Protein AF-A0AAW0CEG3-F1 (afdb_monomer_lite)

Radius of gyration: 16.27 Å; chains: 1; bounding box: 35×40×52 Å

pLDDT: mean 83.71, std 15.0, range [32.66, 95.62]

Structure (mmCIF, N/CA/C/O backbone):
data_AF-A0AAW0CEG3-F1
#
_entry.id   AF-A0AAW0CEG3-F1
#
loop_
_atom_site.group_PDB
_atom_site.id
_atom_site.type_symbol
_atom_site.label_atom_id
_atom_site.label_alt_id
_atom_site.label_comp_id
_atom_site.label_asym_id
_atom_site.label_entity_id
_atom_site.label_seq_id
_atom_site.pdbx_PDB_ins_code
_atom_site.Cartn_x
_atom_site.Cartn_y
_atom_site.Cartn_z
_atom_site.occupancy
_atom_site.B_iso_or_equiv
_atom_site.auth_seq_id
_atom_site.auth_comp_id
_atom_site.auth_asym_id
_atom_site.auth_atom_id
_atom_site.pdbx_PDB_model_num
ATOM 1 N N . MET A 1 1 ? -8.795 -4.064 -6.411 1.00 87.25 1 MET A N 1
ATOM 2 C CA . MET A 1 1 ? -8.311 -4.640 -5.141 1.00 87.25 1 MET A CA 1
ATOM 3 C C . MET A 1 1 ? -8.490 -3.682 -3.964 1.00 87.25 1 MET A C 1
ATOM 5 O O . MET A 1 1 ? -9.188 -4.055 -3.039 1.00 87.25 1 MET A O 1
ATOM 9 N N . ALA A 1 2 ? -7.975 -2.444 -4.015 1.00 88.69 2 ALA A N 1
ATOM 10 C CA . ALA A 1 2 ? -8.102 -1.457 -2.923 1.00 88.69 2 ALA A CA 1
ATOM 11 C C . ALA A 1 2 ? -9.515 -1.282 -2.351 1.00 88.69 2 ALA A C 1
ATOM 13 O O . ALA A 1 2 ? -9.707 -1.399 -1.146 1.00 88.69 2 ALA A O 1
ATOM 14 N N . ARG A 1 3 ? -10.511 -1.096 -3.223 1.00 90.31 3 ARG A N 1
ATOM 15 C CA . ARG A 1 3 ? -11.918 -0.971 -2.813 1.00 90.31 3 ARG A CA 1
ATOM 16 C C . ARG A 1 3 ? -12.444 -2.210 -2.086 1.00 90.31 3 ARG A C 1
ATOM 18 O O . ARG A 1 3 ? -13.041 -2.071 -1.034 1.00 90.31 3 ARG A O 1
ATOM 25 N N . LEU A 1 4 ? -12.148 -3.402 -2.603 1.00 91.88 4 LEU A N 1
ATOM 26 C CA . LEU A 1 4 ? -12.568 -4.660 -1.983 1.00 91.88 4 LEU A CA 1
ATOM 27 C C . LEU A 1 4 ? -11.936 -4.843 -0.595 1.00 91.88 4 LEU A C 1
ATOM 29 O O . LEU A 1 4 ? -12.620 -5.211 0.348 1.00 91.88 4 LEU A O 1
ATOM 33 N N . VAL A 1 5 ? -10.641 -4.545 -0.457 1.00 92.88 5 VAL A N 1
ATOM 34 C CA . VAL A 1 5 ? -9.951 -4.600 0.841 1.00 92.88 5 VAL A CA 1
ATOM 35 C C . VAL A 1 5 ? -10.584 -3.636 1.845 1.00 92.88 5 VAL A C 1
ATOM 37 O O . VAL A 1 5 ? -10.799 -4.016 2.993 1.00 92.88 5 VAL A O 1
ATOM 40 N N . ALA A 1 6 ? -10.909 -2.414 1.412 1.00 92.94 6 ALA A N 1
ATOM 41 C CA . ALA A 1 6 ? -11.600 -1.443 2.252 1.00 92.94 6 ALA A CA 1
ATOM 42 C C . ALA A 1 6 ? -12.979 -1.959 2.692 1.00 92.94 6 ALA A C 1
ATOM 44 O O . ALA A 1 6 ? -13.254 -1.981 3.885 1.00 92.94 6 ALA A O 1
ATOM 45 N N . GLU A 1 7 ? -13.790 -2.456 1.755 1.00 93.50 7 GLU A N 1
ATOM 46 C CA . GLU A 1 7 ? -15.131 -2.996 2.026 1.00 93.50 7 GLU A CA 1
ATOM 47 C C . GLU A 1 7 ? -15.099 -4.167 3.023 1.00 93.50 7 GLU A C 1
ATOM 49 O O . GLU A 1 7 ? -15.906 -4.216 3.952 1.00 93.50 7 GLU A O 1
ATOM 54 N N . VAL A 1 8 ? -14.143 -5.092 2.881 1.00 94.25 8 VAL A N 1
ATOM 55 C CA . VAL A 1 8 ? -13.996 -6.233 3.800 1.00 94.25 8 VAL A CA 1
ATOM 56 C C . VAL A 1 8 ? -13.568 -5.771 5.198 1.00 94.25 8 VAL A C 1
ATOM 58 O O . VAL A 1 8 ? -14.142 -6.208 6.194 1.00 94.25 8 VAL A O 1
ATOM 61 N N . LEU A 1 9 ? -12.608 -4.848 5.301 1.00 93.88 9 LEU A N 1
ATOM 62 C CA . LEU A 1 9 ? -12.179 -4.292 6.591 1.00 93.88 9 LEU A CA 1
ATOM 63 C C . LEU A 1 9 ? -13.298 -3.500 7.283 1.00 93.88 9 LEU A C 1
ATOM 65 O O . LEU A 1 9 ? -13.483 -3.616 8.496 1.00 93.88 9 LEU A O 1
ATOM 69 N N . GLU A 1 10 ? -14.074 -2.731 6.524 1.00 94.06 10 GLU A N 1
ATOM 70 C CA . GLU A 1 10 ? -15.244 -2.014 7.033 1.00 94.06 10 GLU A CA 1
ATOM 71 C C . GLU A 1 10 ? -16.316 -2.982 7.544 1.00 94.06 10 GLU A C 1
ATOM 73 O O . GLU A 1 10 ? -16.865 -2.768 8.628 1.00 94.06 10 GLU A O 1
ATOM 78 N N . ALA A 1 11 ? -16.554 -4.096 6.842 1.00 93.88 11 ALA A N 1
ATOM 79 C CA . ALA A 1 11 ? -17.442 -5.163 7.307 1.00 93.88 11 ALA A CA 1
ATOM 80 C C . ALA A 1 11 ? -16.949 -5.827 8.611 1.00 93.88 11 ALA A C 1
ATOM 82 O O . ALA A 1 11 ? -17.761 -6.292 9.411 1.00 93.88 11 ALA A O 1
ATOM 83 N N . MET A 1 12 ? -15.637 -5.806 8.872 1.00 93.62 12 MET A N 1
ATOM 84 C CA . MET A 1 12 ? -15.017 -6.233 10.137 1.00 93.62 12 MET A CA 1
ATOM 85 C C . MET A 1 12 ? -15.037 -5.142 11.230 1.00 93.62 12 MET A C 1
ATOM 87 O O . MET A 1 12 ? -14.473 -5.327 12.312 1.00 93.62 12 MET A O 1
ATOM 91 N N . GLY A 1 13 ? -15.666 -3.990 10.978 1.00 91.06 13 GLY A N 1
ATOM 92 C CA . GLY A 1 13 ? -15.758 -2.875 11.924 1.00 91.06 13 GLY A CA 1
ATOM 93 C C . GLY A 1 13 ? -14.483 -2.031 12.027 1.00 91.06 13 GLY A C 1
ATOM 94 O O . GLY A 1 13 ? -14.282 -1.337 13.027 1.00 91.06 13 GLY A O 1
ATOM 95 N N . VAL A 1 14 ? -13.600 -2.093 11.027 1.00 91.56 14 VAL A N 1
ATOM 96 C CA . VAL A 1 14 ? -12.414 -1.233 10.930 1.00 91.56 14 VAL A CA 1
ATOM 97 C C . VAL A 1 14 ? -12.768 0.022 10.137 1.00 91.56 14 VAL A C 1
ATOM 99 O O . VAL A 1 14 ? -13.269 -0.054 9.023 1.00 91.56 14 VAL A O 1
ATOM 102 N N . THR A 1 15 ? -12.477 1.200 10.688 1.00 90.19 15 THR A N 1
ATOM 103 C CA . THR A 1 15 ? -12.583 2.456 9.934 1.00 90.19 15 THR A CA 1
ATOM 104 C C . THR A 1 15 ? -11.423 2.565 8.951 1.00 90.19 15 THR A C 1
ATOM 106 O O . THR A 1 15 ? -10.263 2.578 9.369 1.00 90.19 15 THR A O 1
ATOM 109 N N . VAL A 1 16 ? -11.732 2.671 7.659 1.00 90.69 16 VAL A N 1
ATOM 110 C CA . VAL A 1 16 ? -10.737 2.756 6.587 1.00 90.69 16 VAL A CA 1
ATOM 111 C C . VAL A 1 16 ? -10.696 4.168 6.013 1.00 90.69 16 VAL A C 1
ATOM 113 O O . VAL A 1 16 ? -11.722 4.795 5.760 1.00 90.69 16 VAL A O 1
ATOM 116 N N . TRP A 1 17 ? -9.484 4.667 5.786 1.00 90.06 17 TRP A N 1
ATOM 117 C CA . TRP A 1 17 ? -9.247 5.838 4.951 1.00 90.06 17 TRP A CA 1
ATOM 118 C C . TRP A 1 17 ? -8.622 5.362 3.641 1.00 90.06 17 TRP A C 1
ATOM 120 O O . TRP A 1 17 ? -7.605 4.669 3.667 1.00 90.06 17 TRP A O 1
ATOM 130 N N . LEU A 1 18 ? -9.243 5.710 2.514 1.00 85.81 18 LEU A N 1
ATOM 131 C CA . LEU A 1 18 ? -8.770 5.364 1.176 1.00 85.81 18 LEU A CA 1
ATOM 132 C C . LEU A 1 18 ? -8.538 6.647 0.375 1.00 85.81 18 LEU A C 1
ATOM 134 O O . LEU A 1 18 ? -9.476 7.412 0.142 1.00 85.81 18 LEU A O 1
ATOM 138 N N . ASP A 1 19 ? -7.301 6.847 -0.066 1.00 76.06 19 ASP A N 1
ATOM 139 C CA . ASP A 1 19 ? -6.829 7.955 -0.906 1.00 76.06 19 ASP A CA 1
ATOM 140 C C . ASP A 1 19 ? -7.767 8.229 -2.093 1.00 76.06 19 ASP A C 1
ATOM 142 O O . ASP A 1 19 ? -8.235 9.353 -2.278 1.00 76.06 19 ASP A O 1
ATOM 146 N N . GLN A 1 20 ? -8.161 7.181 -2.824 1.00 72.56 20 GLN A N 1
ATOM 147 C CA . GLN A 1 20 ? -9.005 7.275 -4.018 1.00 72.56 20 GLN A CA 1
ATOM 148 C C . GLN A 1 20 ? -10.400 7.849 -3.748 1.00 72.56 20 GLN A C 1
ATOM 150 O O . GLN A 1 20 ? -11.064 8.305 -4.679 1.00 72.56 20 GLN A O 1
ATOM 155 N N . HIS A 1 21 ? -10.875 7.784 -2.503 1.00 73.38 21 HIS A N 1
ATOM 156 C CA . HIS A 1 21 ? -12.167 8.342 -2.099 1.00 73.38 21 HIS A CA 1
ATOM 157 C C . HIS A 1 21 ? -12.042 9.761 -1.539 1.00 73.38 21 HIS A C 1
ATOM 159 O O . HIS A 1 21 ? -13.027 10.493 -1.507 1.00 73.38 21 HIS A O 1
ATOM 165 N N . GLN A 1 22 ? -10.852 10.133 -1.072 1.00 69.56 22 GLN A N 1
ATOM 166 C CA . GLN A 1 22 ? -10.628 11.321 -0.251 1.00 69.56 22 GLN A CA 1
ATOM 167 C C . GLN A 1 22 ? -9.844 12.405 -0.997 1.00 69.56 22 GLN A C 1
ATOM 169 O O . GLN A 1 22 ? -9.827 13.555 -0.563 1.00 69.56 22 GLN A O 1
ATOM 174 N N . MET A 1 23 ? -9.216 12.062 -2.126 1.00 72.62 23 MET A N 1
ATOM 175 C CA . MET A 1 23 ? -8.343 12.959 -2.878 1.00 72.62 23 MET A CA 1
ATOM 176 C C . MET A 1 23 ? -8.794 13.105 -4.331 1.00 72.62 23 MET A C 1
ATOM 178 O O . MET A 1 23 ? -9.193 12.147 -4.995 1.00 72.62 23 MET A O 1
ATOM 182 N N . SER A 1 24 ? -8.719 14.335 -4.845 1.00 72.69 24 SER A N 1
ATOM 183 C CA . SER A 1 24 ? -8.948 14.598 -6.265 1.00 72.69 24 SER A CA 1
ATOM 184 C C . SER A 1 24 ? -7.814 14.003 -7.095 1.00 72.69 24 SER A C 1
ATOM 186 O O . SER A 1 24 ? -6.645 14.169 -6.764 1.00 72.69 24 SER A O 1
ATOM 188 N N . ARG A 1 25 ? -8.141 13.416 -8.251 1.00 67.62 25 ARG A N 1
ATOM 189 C CA . ARG A 1 25 ? -7.132 12.993 -9.244 1.00 67.62 25 ARG A CA 1
ATOM 190 C C . ARG A 1 25 ? -6.323 14.155 -9.832 1.00 67.62 25 ARG A C 1
ATOM 192 O O . ARG A 1 25 ? -5.360 13.916 -10.545 1.00 67.62 25 ARG A O 1
ATOM 199 N N . GLN A 1 26 ? -6.754 15.392 -9.589 1.00 72.50 26 GLN A N 1
ATOM 200 C CA . GLN A 1 26 ? -6.071 16.617 -10.005 1.00 72.50 26 GLN A CA 1
ATOM 201 C C . GLN A 1 26 ? -5.25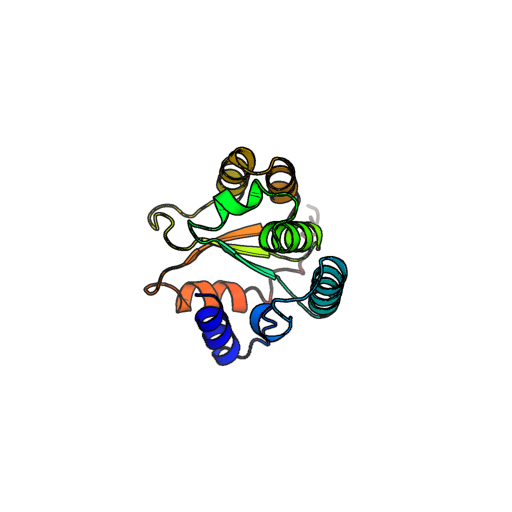8 17.256 -8.870 1.00 72.50 26 GLN A C 1
ATOM 203 O O . GLN A 1 26 ? -4.725 18.344 -9.065 1.00 72.50 26 GLN A O 1
ATOM 208 N N . ALA A 1 27 ? -5.201 16.621 -7.693 1.00 72.25 27 ALA A N 1
ATOM 209 C CA . ALA A 1 27 ? -4.464 17.147 -6.554 1.00 72.25 27 ALA A CA 1
ATOM 210 C C . ALA A 1 27 ? -2.971 17.251 -6.885 1.00 72.25 27 ALA A C 1
ATOM 212 O O . ALA A 1 27 ? -2.377 16.335 -7.460 1.00 72.25 27 ALA A O 1
ATOM 213 N N . ASN A 1 28 ? -2.368 18.378 -6.525 1.00 81.00 28 ASN A N 1
ATOM 214 C CA . ASN A 1 28 ? -0.930 18.556 -6.648 1.00 81.00 28 ASN A CA 1
ATOM 215 C C . ASN A 1 28 ? -0.192 17.824 -5.511 1.00 81.00 28 ASN A C 1
ATOM 217 O O . ASN A 1 28 ? -0.794 17.363 -4.541 1.00 81.00 28 ASN A O 1
ATOM 221 N N . ARG A 1 29 ? 1.137 17.735 -5.620 1.00 81.00 29 ARG A N 1
ATOM 222 C CA . ARG A 1 29 ? 1.986 17.047 -4.637 1.00 81.00 29 ARG A CA 1
ATOM 223 C C . ARG A 1 29 ? 1.734 17.504 -3.200 1.00 81.00 29 ARG A C 1
ATOM 225 O O . ARG A 1 29 ? 1.648 16.669 -2.311 1.00 81.00 29 ARG A O 1
ATOM 232 N N . GLU A 1 30 ? 1.622 18.805 -2.961 1.00 85.12 30 GLU A N 1
ATOM 233 C CA . GLU A 1 30 ? 1.440 19.351 -1.612 1.00 85.12 30 GLU A CA 1
ATOM 234 C C . GLU A 1 30 ? 0.088 18.940 -1.019 1.00 85.12 30 GLU A C 1
ATOM 236 O O . GLU A 1 30 ? 0.029 18.494 0.125 1.00 85.12 30 GLU A O 1
ATOM 241 N N . GLU A 1 31 ? -0.977 18.994 -1.821 1.00 83.25 31 GLU A N 1
ATOM 242 C CA . GLU A 1 31 ? -2.318 18.561 -1.416 1.00 83.25 31 GLU A CA 1
ATOM 243 C C . GLU A 1 31 ? -2.357 17.063 -1.098 1.00 83.25 31 GLU A C 1
ATOM 245 O O . GLU A 1 31 ? -2.940 16.668 -0.086 1.00 83.25 31 GLU A O 1
ATOM 250 N N . VAL A 1 32 ? -1.699 16.239 -1.926 1.00 78.19 32 VAL A N 1
ATOM 251 C CA . VAL A 1 32 ? -1.529 14.795 -1.696 1.00 78.19 32 VAL A CA 1
ATOM 252 C C . VAL A 1 32 ? -0.842 14.534 -0.361 1.00 78.19 32 VAL A C 1
ATOM 254 O O . VAL A 1 32 ? -1.361 13.808 0.490 1.00 78.19 32 VAL A O 1
ATOM 257 N N . LEU A 1 33 ? 0.313 15.162 -0.156 1.00 82.12 33 LEU A N 1
ATOM 258 C CA . LEU A 1 33 ? 1.122 14.952 1.038 1.00 82.12 33 LEU A CA 1
ATOM 259 C C . LEU A 1 33 ? 0.404 15.418 2.313 1.00 82.12 33 LEU A C 1
ATOM 261 O O . LEU A 1 33 ? 0.437 14.703 3.314 1.00 82.12 33 LEU A O 1
ATOM 265 N N . ASP A 1 34 ? -0.278 16.565 2.286 1.00 85.31 34 ASP A N 1
ATOM 266 C CA . ASP A 1 34 ? -1.043 17.072 3.432 1.00 85.31 34 ASP A CA 1
ATOM 267 C C . ASP A 1 34 ? -2.236 16.162 3.776 1.00 85.31 34 ASP A C 1
ATOM 269 O O . ASP A 1 34 ? -2.462 15.841 4.947 1.00 85.31 34 ASP A O 1
ATOM 273 N N . GLY A 1 35 ? -2.964 15.674 2.766 1.00 83.50 35 GLY A N 1
ATOM 274 C CA . GLY A 1 35 ? -4.072 14.735 2.962 1.00 83.50 35 GLY A CA 1
ATOM 275 C C . GLY A 1 35 ? -3.626 13.429 3.625 1.00 83.50 35 GLY A C 1
ATOM 276 O O . GLY A 1 35 ? -4.211 13.006 4.626 1.00 83.50 35 GLY A O 1
ATOM 277 N N . ILE A 1 36 ? -2.541 12.834 3.125 1.00 83.62 36 ILE A N 1
ATOM 278 C CA . ILE A 1 36 ? -1.945 11.619 3.699 1.00 83.62 36 ILE A CA 1
ATOM 279 C C . ILE A 1 36 ? -1.443 11.883 5.122 1.00 83.62 36 ILE A C 1
ATOM 281 O O . ILE A 1 36 ? -1.682 11.082 6.029 1.00 83.62 36 ILE A O 1
ATOM 285 N N . HIS A 1 37 ? -0.784 13.021 5.353 1.00 86.31 37 HIS A N 1
ATOM 286 C CA . HIS A 1 37 ? -0.282 13.378 6.676 1.00 86.31 37 HIS A CA 1
ATOM 287 C C . HIS A 1 37 ? -1.415 13.476 7.705 1.00 86.31 37 HIS A C 1
ATOM 289 O O . HIS A 1 37 ? -1.315 12.902 8.792 1.00 86.31 37 HIS A O 1
ATOM 295 N N . LYS A 1 38 ? -2.524 14.134 7.348 1.00 86.25 38 LYS A N 1
ATOM 296 C CA . LYS A 1 38 ? -3.732 14.205 8.183 1.00 86.25 38 LYS A CA 1
ATOM 297 C C . LYS A 1 38 ? -4.313 12.821 8.460 1.00 86.25 38 LYS A C 1
ATOM 299 O O . LYS A 1 38 ? -4.629 12.519 9.608 1.00 86.25 38 LYS A O 1
ATOM 304 N N . ALA A 1 39 ? -4.390 11.951 7.453 1.00 85.75 39 ALA A N 1
ATOM 305 C CA . ALA A 1 39 ? -4.860 10.580 7.641 1.00 85.75 39 ALA A CA 1
ATOM 306 C C . ALA A 1 39 ? -3.981 9.806 8.641 1.00 85.75 39 ALA A C 1
ATOM 308 O O . ALA A 1 39 ? -4.491 9.131 9.540 1.00 85.75 39 ALA A O 1
ATOM 309 N N . PHE A 1 40 ? -2.656 9.961 8.565 1.00 87.06 40 PHE A N 1
ATOM 310 C CA . PHE A 1 40 ? -1.732 9.329 9.506 1.00 87.06 40 PHE A CA 1
ATOM 311 C C . PHE A 1 40 ? -1.868 9.833 10.944 1.00 87.06 40 PHE A C 1
ATOM 313 O O . PHE A 1 40 ? -1.530 9.095 11.866 1.00 87.06 40 PHE A O 1
ATOM 320 N N . GLN A 1 41 ? -2.402 11.023 11.203 1.00 86.31 41 GLN A N 1
ATOM 321 C CA . GLN A 1 41 ? -2.635 11.453 12.587 1.00 86.31 41 GLN A CA 1
ATOM 322 C C . GLN A 1 41 ? -3.655 10.555 13.301 1.00 86.31 41 GLN A C 1
ATOM 324 O O . GLN A 1 41 ? -3.519 10.301 14.497 1.00 86.31 41 GLN A O 1
ATOM 329 N N . CYS A 1 42 ? -4.622 10.009 12.562 1.00 86.62 42 CYS A N 1
ATOM 330 C CA . CYS A 1 42 ? -5.687 9.172 13.112 1.00 86.62 42 CYS A CA 1
ATOM 331 C C . CYS A 1 42 ? -5.496 7.674 12.828 1.00 86.62 42 CYS A C 1
ATOM 333 O O . CYS A 1 42 ? -6.038 6.840 13.553 1.00 86.62 42 CYS A O 1
ATOM 335 N N . ALA A 1 43 ? -4.730 7.308 11.797 1.00 89.75 43 ALA A N 1
ATOM 336 C CA . ALA A 1 43 ? -4.532 5.913 11.424 1.00 89.75 43 ALA A CA 1
ATOM 337 C C . ALA A 1 43 ? -3.704 5.153 12.470 1.00 89.75 43 ALA A C 1
ATOM 339 O O . ALA A 1 43 ? -2.646 5.609 12.907 1.00 89.75 43 ALA A O 1
ATOM 340 N N . ARG A 1 44 ? -4.142 3.950 12.841 1.00 91.19 44 ARG A N 1
ATOM 341 C CA . ARG A 1 44 ? -3.364 3.049 13.708 1.00 91.19 44 ARG A CA 1
ATOM 342 C C . ARG A 1 44 ? -2.235 2.349 12.946 1.00 91.19 44 ARG A C 1
ATOM 344 O O . ARG A 1 44 ? -1.152 2.155 13.489 1.00 91.19 44 ARG A O 1
ATOM 351 N N . SER A 1 45 ? -2.506 1.956 11.711 1.00 93.19 45 SER A N 1
ATOM 352 C CA . SER A 1 45 ? -1.617 1.193 10.837 1.00 93.19 45 SER A CA 1
ATOM 353 C C . SER A 1 45 ? -1.861 1.597 9.391 1.00 93.19 45 SER A C 1
ATOM 355 O O . SER A 1 45 ? -2.907 2.165 9.075 1.00 93.19 45 SER A O 1
ATOM 357 N N . VAL A 1 46 ? -0.905 1.288 8.523 1.00 94.00 46 VAL A N 1
ATOM 358 C CA . VAL A 1 46 ? -0.995 1.541 7.084 1.00 94.00 46 VAL A CA 1
ATOM 359 C C . VAL A 1 46 ? -1.082 0.211 6.349 1.00 94.00 46 VAL A C 1
ATOM 361 O O . VAL A 1 46 ? -0.389 -0.741 6.703 1.00 94.00 46 VAL A O 1
ATOM 364 N N . ILE A 1 47 ? -1.930 0.143 5.327 1.00 94.81 47 ILE A N 1
ATOM 365 C CA . ILE A 1 47 ? -1.984 -0.983 4.396 1.00 94.81 47 ILE A CA 1
ATOM 366 C C . ILE A 1 47 ? -1.556 -0.455 3.035 1.00 94.81 47 ILE A C 1
ATOM 368 O O . ILE A 1 47 ? -2.145 0.492 2.524 1.00 94.81 47 ILE A O 1
ATOM 372 N N . ILE A 1 48 ? -0.539 -1.078 2.458 1.00 93.69 48 ILE A N 1
ATOM 373 C CA . ILE A 1 48 ? -0.052 -0.797 1.116 1.00 93.69 48 ILE A CA 1
ATOM 374 C C . ILE A 1 48 ? -0.419 -1.988 0.241 1.00 93.69 48 ILE A C 1
ATOM 376 O O . ILE A 1 48 ? -0.012 -3.116 0.519 1.00 93.69 48 ILE A O 1
ATOM 380 N N . LEU A 1 49 ? -1.168 -1.747 -0.831 1.00 92.50 49 LEU A N 1
ATOM 381 C CA . LEU A 1 49 ? -1.392 -2.758 -1.857 1.00 9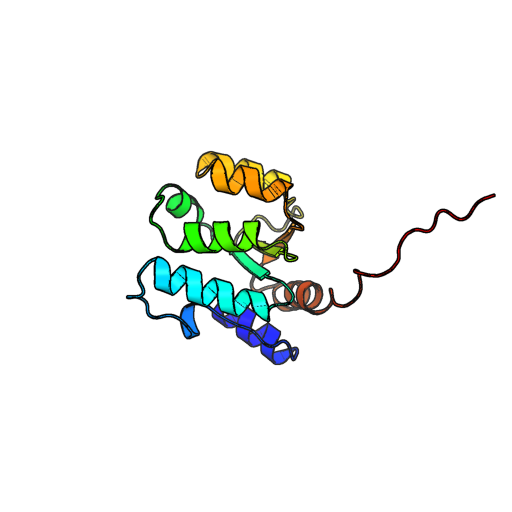2.50 49 LEU A CA 1
ATOM 382 C C . LEU A 1 49 ? -0.314 -2.631 -2.922 1.00 92.50 49 LEU A C 1
ATOM 384 O O . LEU A 1 49 ? -0.147 -1.564 -3.497 1.00 92.50 49 LEU A O 1
ATOM 388 N N . ALA A 1 50 ? 0.405 -3.722 -3.164 1.00 91.25 50 ALA A N 1
ATOM 389 C CA . ALA A 1 50 ? 1.468 -3.781 -4.155 1.00 91.25 50 ALA A CA 1
ATOM 390 C C . ALA A 1 50 ? 1.035 -4.682 -5.315 1.00 91.25 50 ALA A C 1
ATOM 392 O O . ALA A 1 50 ? 1.062 -5.912 -5.203 1.00 91.25 50 ALA A O 1
ATOM 393 N N . ALA A 1 51 ? 0.610 -4.079 -6.419 1.00 88.31 51 ALA A N 1
ATOM 394 C CA . ALA A 1 51 ? 0.267 -4.767 -7.653 1.00 88.31 51 ALA A CA 1
ATOM 395 C C . ALA A 1 51 ? 1.495 -4.917 -8.573 1.00 88.31 51 ALA A C 1
ATOM 397 O O . ALA A 1 51 ? 2.451 -4.145 -8.482 1.00 88.31 51 ALA A O 1
ATOM 398 N N . PRO A 1 52 ? 1.494 -5.880 -9.513 1.00 81.06 52 PRO A N 1
ATOM 399 C CA . PRO A 1 52 ? 2.588 -6.039 -10.473 1.00 81.06 52 PRO A CA 1
ATOM 400 C C . PRO A 1 52 ? 2.889 -4.797 -11.322 1.00 81.06 52 PRO A C 1
ATOM 402 O O . PRO A 1 52 ? 4.021 -4.648 -11.759 1.00 81.06 52 PRO A O 1
ATOM 405 N N . GLY A 1 53 ? 1.916 -3.909 -11.543 1.00 83.38 53 GLY A N 1
ATOM 406 C CA . GLY A 1 53 ? 2.109 -2.672 -12.308 1.00 83.38 53 GLY A CA 1
ATOM 407 C C . GLY A 1 53 ? 2.690 -1.498 -11.513 1.00 83.38 53 GLY A C 1
ATOM 408 O O . GLY A 1 53 ? 2.994 -0.471 -12.111 1.00 83.38 53 GLY A O 1
ATOM 409 N N . ASP A 1 54 ? 2.843 -1.619 -10.191 1.00 87.19 54 ASP A N 1
ATOM 410 C CA . ASP A 1 54 ? 3.290 -0.494 -9.357 1.00 87.19 54 ASP A CA 1
ATOM 411 C C . ASP A 1 54 ? 4.807 -0.290 -9.414 1.00 87.19 54 ASP A C 1
ATOM 413 O O . ASP A 1 54 ? 5.287 0.827 -9.250 1.00 87.19 54 ASP A O 1
ATOM 417 N N . TRP A 1 55 ? 5.575 -1.352 -9.670 1.00 89.62 55 TRP A N 1
ATOM 418 C CA . TRP A 1 55 ? 7.037 -1.312 -9.549 1.00 89.62 55 TRP A CA 1
ATOM 419 C C . TRP A 1 55 ? 7.685 -0.336 -10.528 1.00 89.62 55 TRP A C 1
ATOM 421 O O . TRP A 1 55 ? 8.517 0.470 -10.120 1.00 89.62 55 TRP A O 1
ATOM 431 N N . ASP A 1 56 ? 7.255 -0.357 -11.792 1.00 89.00 56 ASP A N 1
ATOM 432 C CA . ASP A 1 56 ? 7.800 0.514 -12.841 1.00 89.00 56 ASP A CA 1
ATOM 433 C C . ASP A 1 56 ? 7.532 1.998 -12.557 1.00 89.00 56 ASP A C 1
ATOM 435 O O . ASP A 1 56 ? 8.297 2.867 -12.969 1.00 89.00 56 ASP A O 1
ATOM 439 N N . ARG A 1 57 ? 6.474 2.297 -11.797 1.00 90.56 57 ARG A N 1
ATOM 440 C CA . ARG A 1 57 ? 6.093 3.666 -11.433 1.00 90.56 57 ARG A CA 1
ATOM 441 C C . ARG A 1 57 ? 7.040 4.286 -10.416 1.00 90.56 57 ARG A C 1
ATOM 443 O O . ARG A 1 57 ? 7.144 5.503 -10.343 1.00 90.56 57 ARG A O 1
ATOM 450 N N . PHE A 1 58 ? 7.773 3.471 -9.657 1.00 91.38 58 PHE A N 1
ATOM 451 C CA . PHE A 1 58 ? 8.736 3.967 -8.672 1.00 91.38 58 PHE A CA 1
ATOM 452 C C . PHE A 1 58 ? 10.020 4.530 -9.291 1.00 91.38 58 PHE A C 1
ATOM 454 O O . PHE A 1 58 ? 10.783 5.178 -8.573 1.00 91.38 58 PHE A O 1
ATOM 461 N N . ALA A 1 59 ? 10.243 4.302 -10.590 1.00 88.75 59 ALA A N 1
ATOM 462 C CA . ALA A 1 59 ? 11.341 4.910 -11.335 1.00 88.75 59 ALA A CA 1
ATOM 463 C C . ALA A 1 59 ? 11.099 6.400 -11.645 1.00 88.75 59 ALA A C 1
ATOM 465 O O . ALA A 1 59 ? 12.057 7.120 -11.921 1.00 88.75 59 ALA A O 1
ATOM 466 N N . ASP A 1 60 ? 9.843 6.859 -11.605 1.00 89.62 60 ASP A N 1
ATOM 467 C CA . ASP A 1 60 ? 9.493 8.270 -11.749 1.00 89.62 60 ASP A CA 1
ATOM 468 C C . ASP A 1 60 ? 9.390 8.930 -10.367 1.00 89.62 60 ASP A C 1
ATOM 470 O O . ASP A 1 60 ? 8.547 8.585 -9.534 1.00 89.62 60 ASP A O 1
ATOM 474 N N . ASP A 1 61 ? 10.270 9.897 -10.121 1.00 86.94 61 ASP A N 1
ATOM 475 C CA . ASP A 1 61 ? 10.340 10.625 -8.859 1.00 86.94 61 ASP A CA 1
ATOM 476 C C . ASP A 1 61 ? 9.106 11.497 -8.591 1.00 86.94 61 ASP A C 1
ATOM 478 O O . ASP A 1 61 ? 8.858 11.835 -7.422 1.00 86.94 61 ASP A O 1
ATOM 482 N N . ASP A 1 62 ? 8.332 11.808 -9.635 1.00 86.06 62 ASP A N 1
ATOM 483 C CA . ASP A 1 62 ? 7.111 12.604 -9.575 1.00 86.06 62 ASP A CA 1
ATOM 484 C C . ASP A 1 62 ? 5.813 11.776 -9.642 1.00 86.06 62 ASP A C 1
ATOM 486 O O . ASP A 1 62 ? 4.714 12.336 -9.690 1.00 86.06 62 ASP A O 1
ATOM 490 N N . ASP A 1 63 ? 5.906 10.443 -9.568 1.00 87.94 63 ASP A N 1
ATOM 491 C CA . ASP A 1 63 ? 4.722 9.588 -9.485 1.00 87.94 63 ASP A CA 1
ATOM 492 C C . ASP A 1 63 ? 4.093 9.617 -8.079 1.00 87.94 63 ASP A C 1
ATOM 494 O O . ASP A 1 63 ? 4.742 9.410 -7.047 1.00 87.94 63 ASP A O 1
ATOM 498 N N . ILE A 1 64 ? 2.776 9.816 -8.044 1.00 84.62 64 ILE A N 1
ATOM 499 C CA . ILE A 1 64 ? 1.982 9.874 -6.815 1.00 84.62 64 ILE A CA 1
ATOM 500 C C . ILE A 1 64 ? 2.082 8.601 -5.955 1.00 84.62 64 ILE A C 1
ATOM 502 O O . ILE A 1 64 ? 2.178 8.702 -4.733 1.00 84.62 64 ILE A O 1
ATOM 506 N N . HIS A 1 65 ? 2.148 7.410 -6.560 1.00 87.62 65 HIS A N 1
ATOM 507 C CA . HIS A 1 65 ? 2.279 6.145 -5.824 1.00 87.62 65 HIS A CA 1
ATOM 508 C C . HIS A 1 65 ? 3.638 6.041 -5.137 1.00 87.62 65 HIS A C 1
ATOM 510 O O . HIS A 1 65 ? 3.738 5.512 -4.029 1.00 87.62 65 HIS A O 1
ATOM 516 N N . ARG A 1 66 ? 4.694 6.591 -5.748 1.00 90.00 66 ARG A N 1
ATOM 517 C CA . ARG A 1 66 ? 6.011 6.662 -5.111 1.00 90.00 66 ARG A CA 1
ATOM 518 C C . ARG A 1 66 ? 5.962 7.542 -3.863 1.00 90.00 66 ARG A C 1
ATOM 520 O O . ARG A 1 66 ? 6.501 7.151 -2.827 1.00 90.00 66 ARG A O 1
ATOM 527 N N . TRP A 1 67 ? 5.294 8.695 -3.932 1.00 89.06 67 TRP A N 1
ATOM 528 C CA . TRP A 1 67 ? 5.142 9.597 -2.783 1.00 89.06 67 TRP A CA 1
ATOM 529 C C . TRP A 1 67 ? 4.332 8.963 -1.649 1.00 89.06 67 TRP A C 1
ATOM 531 O O . TRP A 1 67 ? 4.724 9.060 -0.485 1.00 89.06 67 TRP A O 1
ATOM 541 N N . GLU A 1 68 ? 3.237 8.277 -1.977 1.00 88.81 68 GLU A N 1
ATOM 542 C CA . GLU A 1 68 ? 2.399 7.551 -1.015 1.00 88.81 68 GLU A CA 1
ATOM 543 C C . GLU A 1 68 ? 3.191 6.480 -0.264 1.00 88.81 68 GLU A C 1
ATOM 545 O O . GLU A 1 68 ? 3.124 6.398 0.968 1.00 88.81 68 GLU A O 1
ATOM 550 N N . TRP A 1 69 ? 3.992 5.691 -0.984 1.00 92.69 69 TRP A N 1
ATOM 551 C CA . TRP A 1 69 ? 4.873 4.690 -0.388 1.00 92.69 69 TRP A CA 1
ATOM 552 C C . TRP A 1 69 ? 5.946 5.328 0.485 1.00 92.69 69 TRP A C 1
ATOM 554 O O . TRP A 1 69 ? 6.140 4.898 1.620 1.00 92.69 69 TRP A O 1
ATOM 564 N N . GLU A 1 70 ? 6.621 6.370 -0.001 1.00 92.44 70 GLU A N 1
ATOM 565 C CA . GLU A 1 70 ? 7.649 7.061 0.773 1.00 92.44 70 GLU A CA 1
ATOM 566 C C . GLU A 1 70 ? 7.086 7.599 2.096 1.00 92.44 70 GLU A C 1
ATOM 568 O O . GLU A 1 70 ? 7.672 7.378 3.159 1.00 92.44 70 GLU A O 1
ATOM 573 N N . MET A 1 71 ? 5.935 8.270 2.051 1.00 90.94 71 MET A N 1
ATOM 574 C CA . MET A 1 71 ? 5.274 8.799 3.244 1.00 90.94 71 MET A CA 1
ATOM 575 C C . MET A 1 71 ? 4.834 7.692 4.191 1.00 90.94 71 MET A C 1
ATOM 577 O O . MET A 1 71 ? 5.074 7.786 5.396 1.00 90.94 71 MET A O 1
ATOM 581 N N . SER A 1 72 ? 4.251 6.622 3.654 1.00 92.00 72 SER A N 1
ATOM 582 C CA . SER A 1 72 ? 3.840 5.460 4.439 1.00 92.00 72 SER A CA 1
ATOM 583 C C . SER A 1 72 ? 5.026 4.845 5.173 1.00 92.00 72 SER A C 1
ATOM 585 O O . SER A 1 72 ? 4.975 4.680 6.390 1.00 92.00 72 SER A O 1
ATOM 587 N N . LEU A 1 73 ? 6.128 4.591 4.466 1.00 93.19 73 LEU A N 1
ATOM 588 C CA . LEU A 1 73 ? 7.342 3.996 5.023 1.00 93.19 73 LEU A CA 1
ATOM 589 C C . LEU A 1 73 ? 8.039 4.910 6.044 1.00 93.19 73 LEU A C 1
ATOM 591 O O . LEU A 1 73 ? 8.643 4.421 6.998 1.00 93.19 73 LEU A O 1
ATOM 595 N N . ARG A 1 74 ? 7.933 6.236 5.890 1.00 92.44 74 ARG A N 1
ATOM 596 C CA . ARG A 1 74 ? 8.466 7.224 6.846 1.00 92.44 74 ARG A CA 1
ATOM 597 C C . ARG A 1 74 ? 7.538 7.512 8.029 1.00 92.44 74 ARG A C 1
ATOM 599 O O . ARG A 1 74 ? 7.972 8.162 8.976 1.00 92.44 74 ARG A O 1
ATOM 606 N N . SER A 1 75 ? 6.290 7.046 8.002 1.00 90.56 75 SER A N 1
ATOM 607 C CA . SER A 1 75 ? 5.269 7.393 9.003 1.00 90.56 75 SER A CA 1
ATOM 608 C C . SER A 1 75 ? 5.565 6.877 10.418 1.00 90.56 75 SER A C 1
ATOM 610 O O . SER A 1 75 ? 4.957 7.342 11.382 1.00 90.56 75 SER A O 1
ATOM 612 N N . GLY A 1 76 ? 6.454 5.885 10.552 1.00 89.44 76 GLY A N 1
ATOM 613 C CA . GLY A 1 76 ? 6.730 5.195 11.815 1.00 89.44 76 GLY A CA 1
ATOM 614 C C . GLY A 1 76 ? 5.589 4.293 12.298 1.00 89.44 76 GLY A C 1
ATOM 615 O O . GLY A 1 76 ? 5.672 3.734 13.391 1.00 89.44 76 GLY A O 1
ATOM 616 N N . LYS A 1 77 ? 4.519 4.138 11.510 1.00 90.94 77 LYS A N 1
ATOM 617 C CA . LYS A 1 77 ? 3.399 3.254 11.843 1.00 90.94 77 L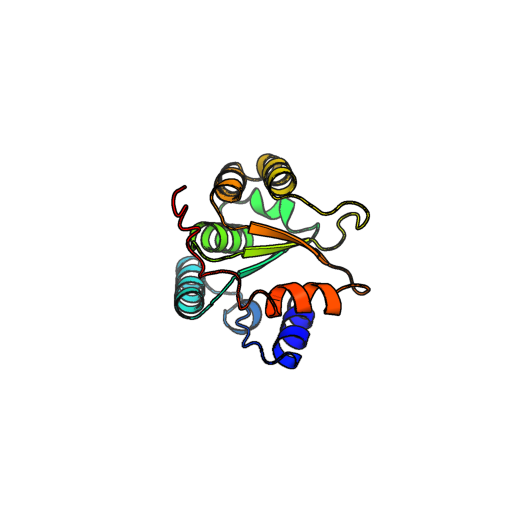YS A CA 1
ATOM 618 C C . LYS A 1 77 ? 3.705 1.805 11.474 1.00 90.94 77 LYS A C 1
ATOM 620 O O . LYS A 1 77 ? 4.560 1.566 10.626 1.00 90.94 77 LYS A O 1
ATOM 625 N N . PRO A 1 78 ? 2.998 0.828 12.065 1.00 94.19 78 PRO A N 1
ATOM 626 C CA . PRO A 1 78 ? 2.960 -0.527 11.530 1.00 94.19 78 PRO A CA 1
ATOM 627 C C . PRO A 1 78 ? 2.403 -0.522 10.102 1.00 94.19 78 PRO A C 1
ATOM 629 O O . PRO A 1 78 ? 1.361 0.095 9.854 1.00 94.19 78 PRO A O 1
ATOM 632 N N . ILE A 1 79 ? 3.081 -1.209 9.184 1.00 95.12 79 ILE A N 1
ATOM 633 C CA . ILE A 1 79 ? 2.733 -1.258 7.761 1.00 95.12 79 ILE A CA 1
ATOM 634 C C . ILE A 1 79 ? 2.512 -2.705 7.338 1.00 95.12 79 ILE A C 1
ATOM 636 O O . ILE A 1 79 ? 3.351 -3.569 7.577 1.00 95.12 79 ILE A O 1
ATOM 640 N N . TRP A 1 80 ? 1.407 -2.941 6.644 1.00 95.38 80 TRP A N 1
ATOM 641 C CA . TRP A 1 80 ? 1.105 -4.198 5.976 1.00 95.38 80 TRP A CA 1
ATOM 642 C C . TRP A 1 80 ? 1.234 -4.010 4.473 1.00 95.38 80 TRP A C 1
ATOM 644 O O . TRP A 1 80 ? 0.444 -3.287 3.873 1.00 95.38 80 TRP A O 1
ATOM 654 N N . VAL A 1 81 ? 2.216 -4.657 3.853 1.00 94.88 81 VAL A N 1
ATOM 655 C CA . VAL A 1 81 ? 2.353 -4.687 2.395 1.00 94.88 81 VAL A CA 1
ATOM 656 C C . VAL A 1 81 ? 1.678 -5.950 1.878 1.00 94.88 81 VAL A C 1
ATOM 658 O O . VAL A 1 81 ? 2.164 -7.061 2.096 1.00 94.88 81 VAL A O 1
ATOM 661 N N . LEU A 1 82 ? 0.550 -5.786 1.193 1.00 94.25 82 LEU A N 1
ATOM 662 C CA . LEU A 1 82 ? -0.209 -6.883 0.604 1.00 94.25 82 LEU A CA 1
ATOM 663 C C . LEU A 1 82 ? 0.122 -6.965 -0.890 1.00 94.25 82 LEU A C 1
ATOM 665 O O . LEU A 1 82 ? -0.312 -6.138 -1.693 1.00 94.25 82 LEU A O 1
ATOM 669 N N . GLN A 1 83 ? 0.927 -7.957 -1.258 1.00 91.62 83 GLN A N 1
ATOM 670 C CA . GLN A 1 83 ? 1.366 -8.190 -2.628 1.00 91.62 83 GLN A CA 1
ATOM 671 C C . GLN A 1 83 ? 0.309 -8.978 -3.402 1.00 91.62 83 GLN A C 1
ATOM 673 O O . GLN A 1 83 ? 0.031 -10.138 -3.089 1.00 91.62 83 GLN A O 1
ATOM 678 N N . HIS A 1 84 ? -0.265 -8.350 -4.424 1.00 86.62 84 HIS A N 1
ATOM 679 C CA . HIS A 1 84 ? -1.195 -8.987 -5.348 1.00 86.62 84 HIS A CA 1
ATOM 680 C C . HIS A 1 84 ? -0.422 -9.761 -6.423 1.00 86.62 84 HIS A C 1
ATOM 682 O O . HIS A 1 84 ? 0.601 -9.284 -6.913 1.00 86.62 84 HIS A O 1
ATOM 688 N N . GLU A 1 85 ? -0.90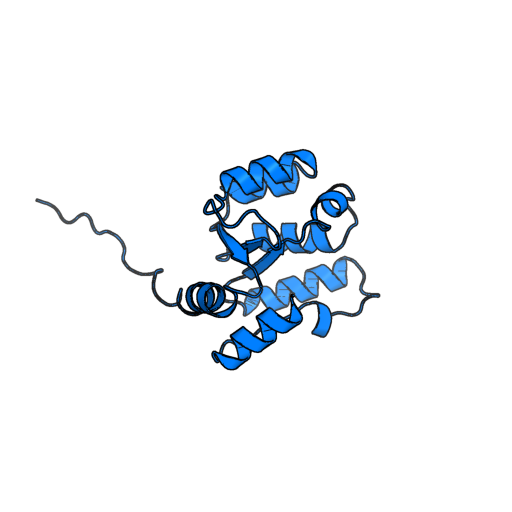1 -10.956 -6.782 1.00 71.19 85 GLU A N 1
ATOM 689 C CA . GLU A 1 85 ? -0.291 -11.837 -7.802 1.00 71.19 85 GLU A CA 1
ATOM 690 C C . GLU A 1 85 ? 1.157 -12.288 -7.500 1.00 71.19 85 GLU A C 1
ATOM 692 O O . GLU A 1 85 ? 1.857 -12.808 -8.370 1.00 71.19 85 GLU A O 1
ATOM 697 N N . ALA A 1 86 ? 1.619 -12.157 -6.253 1.00 66.94 86 ALA A N 1
ATOM 698 C CA . ALA A 1 86 ? 2.850 -12.807 -5.808 1.00 66.94 86 ALA A CA 1
ATOM 699 C C . ALA A 1 86 ? 2.634 -14.325 -5.672 1.00 66.94 86 ALA A C 1
ATOM 701 O O . ALA A 1 86 ? 1.550 -14.772 -5.300 1.00 66.94 86 ALA A O 1
ATOM 702 N N . CYS A 1 87 ? 3.664 -15.132 -5.953 1.00 62.62 87 CYS A N 1
ATOM 703 C CA . CYS A 1 87 ? 3.573 -16.589 -5.826 1.00 62.62 87 CYS A CA 1
ATOM 704 C C . CYS A 1 87 ? 3.187 -16.971 -4.380 1.00 62.62 87 CYS A C 1
ATOM 706 O O . CYS A 1 87 ? 3.979 -16.737 -3.468 1.00 62.62 87 CYS A O 1
ATOM 708 N N . PRO A 1 88 ? 2.015 -17.592 -4.142 1.00 60.72 88 PRO A N 1
ATOM 709 C CA . PRO A 1 88 ? 1.487 -17.801 -2.790 1.00 60.72 88 PRO A CA 1
ATOM 710 C C . PRO A 1 88 ? 2.227 -18.891 -2.001 1.00 60.72 88 PRO A C 1
ATOM 712 O O . PRO A 1 88 ? 1.949 -19.103 -0.825 1.00 60.72 88 PRO A O 1
ATOM 715 N N . ARG A 1 89 ? 3.157 -19.617 -2.638 1.00 61.62 89 ARG A N 1
ATOM 716 C CA . ARG A 1 89 ? 3.826 -20.786 -2.042 1.00 61.62 89 ARG A CA 1
ATOM 717 C C . ARG A 1 89 ? 4.913 -20.431 -1.032 1.00 61.62 89 ARG A C 1
ATOM 719 O O . ARG A 1 89 ? 5.316 -21.304 -0.268 1.00 61.62 89 ARG A O 1
ATOM 726 N N . THR A 1 90 ? 5.360 -19.180 -1.003 1.00 68.81 90 THR A N 1
ATOM 727 C CA . THR A 1 90 ? 6.384 -18.714 -0.067 1.00 68.81 90 THR A CA 1
ATOM 728 C C . THR A 1 90 ? 5.863 -17.477 0.638 1.00 68.81 90 THR A C 1
ATOM 730 O O . THR A 1 90 ? 5.407 -16.544 -0.019 1.00 68.81 90 THR A O 1
ATOM 733 N N . ARG A 1 91 ? 5.925 -17.455 1.974 1.00 78.50 91 ARG A N 1
ATOM 734 C CA . ARG A 1 91 ? 5.567 -16.256 2.733 1.00 78.50 91 ARG A CA 1
ATOM 735 C C . ARG A 1 91 ? 6.584 -15.159 2.393 1.00 78.50 91 ARG A C 1
ATOM 737 O O . ARG A 1 91 ? 7.768 -15.375 2.651 1.00 78.50 91 ARG A O 1
ATOM 744 N N . PRO A 1 92 ? 6.157 -14.029 1.810 1.00 85.50 92 PRO A N 1
ATOM 745 C CA . PRO A 1 92 ? 7.081 -12.974 1.422 1.00 85.50 92 PRO A CA 1
ATOM 746 C C . PRO A 1 92 ? 7.726 -12.348 2.661 1.00 85.50 92 PRO A C 1
ATOM 748 O O . PRO A 1 92 ? 7.064 -12.169 3.688 1.00 85.50 92 PRO A O 1
ATOM 751 N N . HIS A 1 93 ? 9.013 -12.014 2.566 1.00 88.62 93 HIS A N 1
ATOM 752 C CA . HIS A 1 93 ? 9.760 -11.373 3.643 1.00 88.62 93 HIS A CA 1
ATOM 753 C C . HIS A 1 93 ? 10.077 -9.903 3.297 1.00 88.62 93 HIS A C 1
ATOM 755 O O . HIS A 1 93 ? 10.314 -9.587 2.127 1.00 88.62 93 HIS A O 1
ATOM 761 N N . PRO A 1 94 ? 10.144 -8.978 4.279 1.00 90.56 94 PRO A N 1
ATOM 762 C CA . PRO A 1 94 ? 10.528 -7.586 4.024 1.00 90.56 94 PRO A CA 1
ATOM 763 C C . PRO A 1 94 ? 11.866 -7.418 3.286 1.00 90.56 94 PRO A C 1
ATOM 765 O O . PRO A 1 94 ? 12.018 -6.493 2.493 1.00 90.56 94 PRO A O 1
ATOM 768 N N . SER A 1 95 ? 12.832 -8.324 3.480 1.00 91.31 95 SER A N 1
ATOM 769 C CA . SER A 1 95 ? 14.101 -8.299 2.727 1.00 91.31 95 SER A CA 1
ATOM 770 C C . SER A 1 95 ? 13.913 -8.531 1.229 1.00 91.31 95 SER A C 1
ATOM 772 O O . SER A 1 95 ? 14.624 -7.929 0.425 1.00 91.31 95 SER A O 1
ATOM 774 N N . ASP A 1 96 ? 12.954 -9.376 0.845 1.00 90.69 96 ASP A N 1
ATOM 775 C CA . ASP A 1 96 ? 12.643 -9.649 -0.559 1.00 90.69 96 ASP A CA 1
ATOM 776 C C . ASP A 1 96 ? 11.971 -8.427 -1.186 1.00 90.69 96 ASP A C 1
ATOM 778 O O . ASP A 1 96 ? 12.277 -8.054 -2.317 1.00 90.69 96 ASP A O 1
ATOM 782 N N . LEU A 1 97 ? 11.108 -7.749 -0.418 1.00 91.25 97 LEU A N 1
ATOM 783 C CA . LEU A 1 97 ? 10.514 -6.475 -0.816 1.00 91.25 97 LEU A CA 1
ATOM 784 C C . LEU A 1 97 ? 11.590 -5.402 -1.033 1.00 91.25 97 LEU A C 1
ATOM 786 O O . LEU A 1 97 ? 11.585 -4.755 -2.076 1.00 91.25 97 LEU A O 1
ATOM 790 N N . ALA A 1 98 ? 12.525 -5.236 -0.093 1.00 93.50 98 ALA A N 1
ATOM 791 C CA . ALA A 1 98 ? 13.626 -4.280 -0.227 1.00 93.50 98 ALA A CA 1
ATOM 792 C C . ALA A 1 98 ? 14.509 -4.590 -1.449 1.00 93.50 98 ALA A C 1
ATOM 794 O O . ALA A 1 98 ? 14.824 -3.690 -2.225 1.00 93.50 98 ALA A O 1
ATOM 795 N N . SER A 1 99 ? 14.848 -5.868 -1.653 1.00 92.69 99 SER A N 1
ATOM 796 C CA . SER A 1 99 ? 15.657 -6.326 -2.794 1.00 92.69 99 SER A CA 1
ATOM 797 C C . SER A 1 99 ? 14.944 -6.130 -4.132 1.00 92.69 99 SER A C 1
ATOM 799 O O . SER A 1 99 ? 15.578 -5.844 -5.142 1.00 92.69 99 SER A O 1
ATOM 801 N N . ARG A 1 100 ? 13.615 -6.271 -4.163 1.00 90.06 100 ARG A N 1
ATOM 802 C CA . ARG A 1 100 ? 12.825 -5.953 -5.355 1.00 90.06 100 ARG A CA 1
ATOM 803 C C . ARG A 1 100 ? 12.808 -4.450 -5.609 1.00 90.06 100 ARG A C 1
ATOM 805 O O . ARG A 1 100 ? 13.053 -4.027 -6.733 1.00 90.06 100 ARG A O 1
ATOM 812 N N . LEU A 1 101 ? 12.535 -3.652 -4.577 1.00 92.44 101 LEU A N 1
ATOM 813 C CA . LEU A 1 101 ? 12.463 -2.195 -4.682 1.00 92.44 101 LEU A CA 1
ATOM 814 C C . LEU A 1 101 ? 13.783 -1.572 -5.132 1.00 92.44 101 LEU A C 1
ATOM 816 O O . LEU A 1 101 ? 13.733 -0.597 -5.868 1.00 92.44 101 LEU A O 1
ATOM 820 N N . SER A 1 102 ? 14.944 -2.130 -4.773 1.00 94.56 102 SER A N 1
ATOM 821 C CA . SER A 1 102 ? 16.244 -1.574 -5.186 1.00 94.56 102 SER A CA 1
ATOM 822 C C . SER A 1 102 ? 16.477 -1.614 -6.699 1.00 94.56 102 SER A C 1
ATOM 824 O O . SER A 1 102 ? 17.345 -0.914 -7.204 1.00 94.56 102 SER A O 1
ATOM 826 N N . SER A 1 103 ? 15.683 -2.388 -7.444 1.00 92.94 103 SER A N 1
ATOM 827 C CA . SER A 1 103 ? 15.708 -2.363 -8.912 1.00 92.94 103 SER A CA 1
ATOM 828 C C . SER A 1 103 ? 14.972 -1.154 -9.513 1.00 92.94 103 SER A C 1
ATOM 830 O O . SER A 1 103 ? 15.115 -0.903 -10.704 1.00 92.94 103 SER A O 1
ATOM 832 N N . PHE A 1 104 ? 14.193 -0.417 -8.711 1.00 92.25 104 PHE A N 1
ATOM 833 C CA . PHE A 1 104 ? 13.329 0.685 -9.163 1.00 92.25 104 PHE A CA 1
ATOM 834 C C . PHE A 1 104 ? 13.554 1.988 -8.383 1.00 92.25 104 PHE A C 1
ATOM 836 O O . PHE A 1 104 ? 13.475 3.069 -8.952 1.00 92.25 104 PHE A O 1
ATOM 843 N N . SER A 1 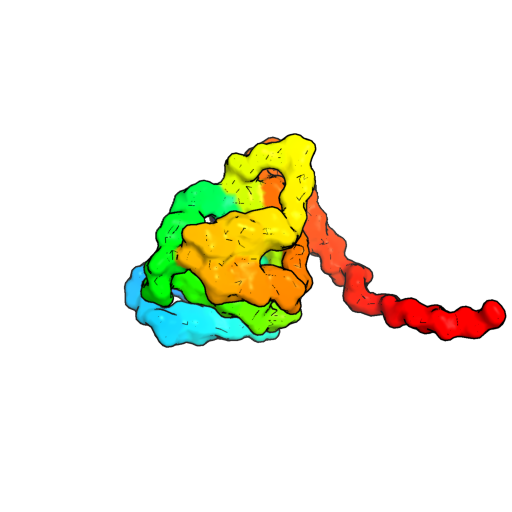105 ? 13.829 1.903 -7.077 1.00 93.94 105 SER A N 1
ATOM 844 C CA . SER A 1 105 ? 14.056 3.045 -6.194 1.00 93.94 105 SER A CA 1
ATOM 845 C C . SER A 1 105 ? 14.914 2.662 -4.985 1.00 93.94 105 SER A C 1
ATOM 847 O O . SER A 1 105 ? 14.442 2.030 -4.033 1.00 93.94 105 SER A O 1
ATOM 849 N N . ASP A 1 106 ? 16.163 3.134 -4.971 1.00 94.56 106 ASP A N 1
ATOM 850 C CA . ASP A 1 106 ? 17.063 3.002 -3.817 1.00 94.56 106 ASP A CA 1
ATOM 851 C C . ASP A 1 106 ? 16.483 3.659 -2.560 1.00 94.56 106 ASP A C 1
ATOM 853 O O . ASP A 1 106 ? 16.683 3.184 -1.440 1.00 94.56 106 ASP A O 1
ATOM 857 N N . LEU A 1 107 ? 15.743 4.757 -2.731 1.00 93.94 107 LEU A N 1
ATOM 858 C CA . LEU A 1 107 ? 15.108 5.467 -1.630 1.00 93.94 107 LEU A CA 1
ATOM 859 C C . LEU A 1 107 ? 14.094 4.572 -0.910 1.00 93.94 107 LEU A C 1
ATOM 861 O O . LEU A 1 107 ? 14.206 4.382 0.301 1.00 93.94 107 LEU A O 1
ATOM 865 N N . LEU A 1 108 ? 13.136 3.998 -1.644 1.00 94.62 108 LEU A N 1
ATOM 866 C CA . LEU A 1 108 ? 12.115 3.129 -1.054 1.00 94.62 108 LEU A CA 1
ATOM 867 C C . LEU A 1 108 ? 12.740 1.856 -0.474 1.00 94.62 108 LEU A C 1
ATOM 869 O O . LEU A 1 108 ? 12.400 1.460 0.642 1.00 94.62 108 LEU A O 1
ATOM 873 N N . ALA A 1 109 ? 13.708 1.260 -1.178 1.00 95.25 109 ALA A N 1
ATOM 874 C CA . ALA A 1 109 ? 14.425 0.075 -0.712 1.00 95.25 109 ALA A CA 1
ATOM 875 C C . ALA A 1 109 ? 15.106 0.300 0.648 1.00 95.25 109 ALA A C 1
ATOM 877 O O . ALA A 1 109 ? 15.019 -0.546 1.537 1.00 95.25 109 ALA A O 1
ATOM 878 N N . ASN A 1 110 ? 15.725 1.468 0.843 1.00 95.62 110 ASN A N 1
ATOM 879 C CA . ASN A 1 110 ? 16.405 1.828 2.088 1.00 95.62 110 ASN A CA 1
ATOM 880 C C . ASN A 1 110 ? 15.456 2.154 3.251 1.00 95.62 110 ASN A C 1
ATOM 882 O O . ASN A 1 110 ? 15.886 2.141 4.411 1.00 95.62 110 ASN A O 1
ATOM 886 N N . LEU A 1 111 ? 14.188 2.459 2.968 1.00 95.25 111 LEU A N 1
ATOM 887 C CA . LEU A 1 111 ? 13.177 2.721 3.991 1.00 95.25 111 LEU A CA 1
ATOM 888 C C . LEU A 1 111 ? 12.563 1.430 4.545 1.00 95.25 111 LEU A C 1
ATOM 890 O O . LEU A 1 111 ? 12.280 1.370 5.740 1.00 95.25 111 LEU A O 1
ATOM 894 N N . VAL A 1 112 ? 12.426 0.380 3.727 1.00 93.38 112 VAL A N 1
ATOM 895 C CA . VAL A 1 112 ? 11.847 -0.911 4.147 1.00 93.38 112 VAL A CA 1
ATOM 896 C C . VAL A 1 112 ? 12.482 -1.503 5.415 1.00 93.38 112 VAL A C 1
ATOM 898 O O . VAL A 1 112 ? 11.744 -1.763 6.364 1.00 93.38 112 VAL A O 1
ATOM 901 N N . PRO A 1 113 ? 13.815 -1.683 5.523 1.00 90.19 113 PRO A N 1
ATOM 902 C CA . PRO A 1 113 ? 14.417 -2.303 6.707 1.00 90.19 113 PRO A CA 1
ATOM 903 C C . PRO A 1 113 ? 14.310 -1.446 7.979 1.00 90.19 113 PRO A C 1
ATOM 905 O O . PRO A 1 113 ? 14.625 -1.926 9.064 1.00 90.19 113 PRO A O 1
ATOM 908 N N . ARG A 1 114 ? 13.904 -0.175 7.863 1.00 87.06 114 ARG A N 1
ATOM 909 C CA . ARG A 1 114 ? 13.753 0.754 8.994 1.00 87.06 114 ARG A CA 1
ATOM 910 C C . ARG A 1 114 ? 12.336 0.757 9.571 1.00 87.06 114 ARG A C 1
ATOM 912 O O . ARG A 1 114 ? 12.131 1.315 10.646 1.00 87.06 114 ARG A O 1
ATOM 919 N N . GLY A 1 115 ? 11.368 0.196 8.848 1.00 83.69 115 GLY A N 1
ATOM 920 C CA . GLY A 1 115 ? 9.959 0.200 9.225 1.00 83.69 115 GLY A CA 1
ATOM 921 C C . GLY A 1 115 ? 9.528 -1.063 9.971 1.00 83.69 115 GLY A C 1
ATOM 922 O O . GLY A 1 115 ? 10.142 -2.121 9.853 1.00 83.69 115 GLY A O 1
ATOM 923 N N . ASN A 1 116 ? 8.414 -0.966 10.697 1.00 92.12 116 ASN A N 1
ATOM 924 C CA . ASN A 1 116 ? 7.695 -2.133 11.206 1.00 92.12 116 ASN A CA 1
ATOM 925 C C . ASN A 1 116 ? 6.777 -2.673 10.097 1.00 92.12 116 ASN A C 1
ATOM 927 O O . ASN A 1 116 ? 5.615 -2.270 10.009 1.00 92.12 116 ASN A O 1
ATOM 931 N N . ILE A 1 117 ? 7.340 -3.492 9.205 1.00 94.38 117 ILE A N 1
ATOM 932 C CA . ILE A 1 117 ? 6.684 -3.936 7.970 1.00 94.38 117 ILE A CA 1
ATOM 933 C C . ILE A 1 117 ? 6.420 -5.435 8.013 1.00 94.38 117 ILE A C 1
ATOM 935 O O . ILE A 1 117 ? 7.343 -6.240 8.110 1.00 94.38 117 ILE A O 1
ATOM 939 N N . GLU A 1 118 ? 5.158 -5.798 7.832 1.00 94.50 118 GLU A N 1
ATOM 940 C CA . GLU A 1 118 ? 4.717 -7.157 7.549 1.00 94.50 118 GLU A CA 1
ATOM 941 C C . GLU A 1 118 ? 4.354 -7.270 6.069 1.00 94.50 118 GLU A C 1
ATOM 943 O O . GLU A 1 118 ? 3.681 -6.398 5.517 1.00 94.50 118 GLU A O 1
ATOM 948 N N . VAL A 1 119 ? 4.775 -8.354 5.415 1.00 93.50 119 VAL A N 1
ATOM 949 C CA . VAL A 1 119 ? 4.425 -8.621 4.013 1.00 93.50 119 VAL A CA 1
ATOM 950 C C . VAL A 1 119 ? 3.528 -9.853 3.942 1.00 93.50 119 VAL A C 1
ATOM 952 O O . VAL A 1 119 ? 3.759 -10.858 4.627 1.00 93.50 119 VAL A O 1
ATOM 955 N N . ARG A 1 120 ? 2.476 -9.777 3.128 1.00 92.88 120 ARG A N 1
ATOM 956 C CA . ARG A 1 120 ? 1.563 -10.889 2.835 1.00 92.88 120 ARG A CA 1
ATOM 957 C C . ARG A 1 120 ? 1.247 -10.936 1.353 1.00 92.88 120 ARG A C 1
ATOM 959 O O . ARG A 1 120 ? 1.268 -9.916 0.676 1.00 92.88 120 ARG A O 1
ATOM 966 N N . THR A 1 121 ? 0.916 -12.122 0.865 1.00 91.94 121 THR A N 1
ATOM 967 C CA . THR A 1 121 ? 0.326 -12.288 -0.462 1.00 91.94 121 THR A CA 1
ATOM 968 C C . THR A 1 121 ? -1.186 -12.187 -0.339 1.00 91.94 121 THR A C 1
ATOM 970 O O . THR A 1 121 ? -1.769 -12.882 0.491 1.00 91.94 121 THR A O 1
ATOM 973 N N . ILE A 1 122 ? -1.814 -11.368 -1.180 1.00 91.81 122 ILE A N 1
ATOM 974 C CA . ILE A 1 122 ? -3.271 -11.249 -1.255 1.00 91.81 122 ILE A CA 1
ATOM 975 C C . ILE A 1 122 ? -3.783 -11.743 -2.608 1.00 91.81 122 ILE A C 1
ATOM 977 O O . ILE A 1 122 ? -3.249 -11.420 -3.670 1.00 91.81 122 ILE A O 1
ATOM 981 N N . THR A 1 123 ? -4.837 -12.544 -2.551 1.00 90.88 123 THR A N 1
ATOM 982 C CA . THR A 1 123 ? -5.555 -13.153 -3.670 1.00 90.88 123 THR A CA 1
ATOM 983 C C . THR A 1 123 ? -7.042 -13.169 -3.332 1.00 90.88 123 THR A C 1
ATOM 985 O O . THR A 1 123 ? -7.418 -12.970 -2.177 1.00 90.88 123 THR A O 1
ATOM 988 N N . MET A 1 124 ? -7.895 -13.453 -4.313 1.00 89.62 124 MET A N 1
ATOM 989 C CA . MET A 1 124 ? -9.327 -13.624 -4.046 1.00 89.62 124 MET A CA 1
ATOM 990 C C . MET A 1 124 ? -9.616 -14.797 -3.097 1.00 89.62 124 MET A C 1
ATOM 992 O O . MET A 1 124 ? -10.576 -14.730 -2.341 1.00 89.62 124 MET A O 1
ATOM 996 N N . ASP A 1 125 ? -8.767 -15.829 -3.086 1.00 89.50 125 ASP A N 1
ATOM 997 C CA . ASP A 1 125 ? -8.982 -17.043 -2.287 1.00 89.50 125 ASP A CA 1
ATOM 998 C C . ASP A 1 125 ? -8.594 -16.879 -0.808 1.00 89.50 125 ASP A C 1
ATOM 1000 O O . ASP A 1 125 ? -9.002 -17.678 0.031 1.00 89.50 125 ASP A O 1
ATOM 1004 N N . ASN A 1 126 ? -7.772 -15.877 -0.474 1.00 90.56 126 ASN A N 1
ATOM 1005 C CA . ASN A 1 126 ? -7.231 -15.696 0.878 1.00 90.56 126 ASN A CA 1
ATOM 1006 C C . ASN A 1 126 ? -7.483 -14.302 1.469 1.00 90.56 126 ASN A C 1
ATOM 1008 O O . ASN A 1 126 ? -6.891 -13.976 2.502 1.00 90.56 126 ASN A O 1
ATOM 1012 N N . ILE A 1 127 ? -8.313 -13.482 0.818 1.00 92.31 127 ILE A N 1
ATOM 1013 C CA . ILE A 1 127 ? -8.540 -12.091 1.212 1.00 92.31 127 ILE A CA 1
ATOM 1014 C C . ILE A 1 127 ? -9.075 -11.984 2.640 1.00 92.31 127 ILE A C 1
ATOM 1016 O O . ILE A 1 127 ? -8.485 -11.259 3.434 1.00 92.31 127 ILE A O 1
ATOM 1020 N N . ASP A 1 128 ? -10.098 -12.761 2.993 1.00 92.56 128 ASP A N 1
ATOM 1021 C CA . ASP A 1 128 ? -10.721 -12.701 4.318 1.00 92.56 128 ASP A CA 1
ATOM 1022 C C . ASP A 1 128 ? -9.708 -13.047 5.415 1.00 92.56 128 ASP A C 1
ATOM 1024 O O . ASP A 1 128 ? -9.433 -12.223 6.282 1.00 92.56 128 ASP A O 1
ATOM 1028 N N . ASN A 1 129 ? -9.041 -14.201 5.298 1.00 91.88 129 ASN A N 1
ATOM 1029 C CA . ASN A 1 129 ? -8.022 -14.643 6.259 1.00 91.88 129 ASN A CA 1
ATOM 1030 C C . ASN A 1 129 ? -6.876 -13.626 6.402 1.00 91.88 129 ASN A C 1
ATOM 1032 O O . ASN A 1 129 ? -6.408 -13.345 7.503 1.00 91.88 129 ASN A O 1
ATOM 1036 N N . THR A 1 130 ? -6.413 -13.059 5.283 1.00 92.69 130 THR A N 1
ATOM 1037 C CA . THR A 1 130 ? -5.328 -12.067 5.296 1.00 92.69 130 THR A CA 1
ATOM 1038 C C . THR A 1 130 ? -5.764 -10.794 6.018 1.00 92.69 130 THR A C 1
ATOM 1040 O O . THR A 1 130 ? -4.987 -10.216 6.775 1.00 92.69 130 THR A O 1
ATOM 1043 N N . LEU A 1 131 ? -6.999 -10.344 5.797 1.00 94.31 131 LEU A N 1
ATOM 1044 C CA . LEU A 1 131 ? -7.518 -9.123 6.407 1.00 94.31 131 LEU A CA 1
ATOM 1045 C C . LEU A 1 131 ? -7.930 -9.323 7.868 1.00 94.31 131 LEU A C 1
ATOM 1047 O O . LEU A 1 131 ? -7.793 -8.385 8.649 1.00 94.31 131 LEU A O 1
ATOM 1051 N N . GLU A 1 132 ? -8.309 -10.535 8.274 1.00 92.88 132 GLU A N 1
ATOM 1052 C CA . GLU A 1 132 ? -8.462 -10.897 9.686 1.00 92.88 132 GLU A CA 1
ATOM 1053 C C . GLU A 1 132 ? -7.137 -10.771 10.452 1.00 92.88 132 GLU A C 1
ATOM 1055 O O . GLU A 1 132 ? -7.127 -10.208 11.546 1.00 92.88 132 GLU A O 1
ATOM 1060 N N . GLU A 1 133 ? -6.002 -11.204 9.886 1.00 91.25 133 GLU A N 1
ATOM 1061 C CA . GLU A 1 133 ? -4.678 -10.991 10.503 1.00 91.25 133 GLU A CA 1
ATOM 1062 C C . GLU A 1 133 ? -4.364 -9.495 10.672 1.00 91.25 133 GLU A C 1
ATOM 1064 O O . GLU A 1 133 ? -3.895 -9.049 11.728 1.00 91.25 133 GLU A O 1
ATOM 1069 N N . VAL A 1 134 ? -4.648 -8.706 9.633 1.00 90.62 134 VAL A N 1
ATOM 1070 C CA . VAL A 1 134 ? -4.415 -7.256 9.626 1.00 90.62 134 VAL A CA 1
ATOM 1071 C C . VAL A 1 134 ? -5.298 -6.559 10.667 1.00 90.62 134 VAL A C 1
ATOM 1073 O O . VAL A 1 134 ? -4.804 -5.755 11.460 1.00 90.62 134 VAL A O 1
ATOM 1076 N N . ALA A 1 135 ? -6.591 -6.889 10.714 1.00 88.56 135 ALA A N 1
ATOM 1077 C CA . ALA A 1 135 ? -7.553 -6.314 11.654 1.00 88.56 135 ALA A CA 1
ATOM 1078 C C . ALA A 1 135 ? -7.340 -6.804 13.097 1.00 88.56 135 ALA A C 1
ATOM 1080 O O . ALA A 1 135 ? -7.578 -6.053 14.048 1.00 88.56 135 ALA A O 1
ATOM 1081 N N . GLY A 1 136 ? -6.888 -8.050 13.253 1.00 80.88 136 GLY A N 1
ATOM 1082 C CA . GLY A 1 136 ? -6.667 -8.761 14.512 1.00 80.88 136 GLY A CA 1
ATOM 1083 C C . GLY A 1 136 ? -5.326 -8.473 15.181 1.00 80.88 136 GLY A C 1
ATOM 1084 O O . GLY A 1 136 ? -5.135 -8.838 16.338 1.00 80.88 136 GLY A O 1
ATOM 1085 N N . SER A 1 137 ? -4.420 -7.734 14.534 1.00 66.38 137 SER A N 1
ATOM 1086 C CA . SER A 1 137 ? -3.147 -7.272 15.120 1.00 66.38 137 SER A CA 1
ATOM 1087 C C . SER A 1 137 ? -3.330 -6.195 16.210 1.00 66.38 137 SER A C 1
ATOM 1089 O O . SER A 1 137 ? -2.493 -5.307 16.407 1.00 66.38 137 SER A O 1
ATOM 1091 N N . LYS A 1 138 ? -4.458 -6.254 16.931 1.00 51.09 138 LYS A N 1
ATOM 1092 C CA . LYS A 1 138 ? -4.882 -5.282 17.929 1.00 51.09 138 LYS A CA 1
ATOM 1093 C C . LYS A 1 138 ? -4.050 -5.308 19.221 1.00 51.09 138 LYS A C 1
ATOM 1095 O O . LYS A 1 138 ? -4.006 -4.253 19.850 1.00 51.09 138 LYS A O 1
ATOM 1100 N N . ASP A 1 139 ? -3.262 -6.353 19.510 1.00 43.16 139 ASP A N 1
ATOM 1101 C CA . ASP A 1 139 ? -2.761 -6.586 20.883 1.00 43.16 139 ASP A CA 1
ATOM 1102 C C . ASP A 1 139 ? -1.251 -6.868 21.086 1.00 43.16 139 ASP A C 1
ATOM 1104 O O . ASP A 1 139 ? -0.839 -7.191 22.196 1.00 43.16 139 ASP A O 1
ATOM 1108 N N . SER A 1 140 ? -0.368 -6.709 20.094 1.00 39.97 140 SER A N 1
ATOM 1109 C CA . SER A 1 140 ? 1.075 -7.015 20.266 1.00 39.97 140 SER A CA 1
ATOM 1110 C C . SER A 1 140 ? 1.986 -5.816 20.590 1.00 39.97 140 SER A C 1
ATOM 1112 O O . SER A 1 140 ? 3.207 -5.920 20.483 1.00 39.97 140 SER A O 1
ATOM 1114 N N . ILE A 1 141 ? 1.435 -4.690 21.058 1.00 45.28 141 ILE A N 1
ATOM 1115 C CA . ILE A 1 141 ? 2.223 -3.566 21.598 1.00 45.28 141 ILE A CA 1
ATOM 1116 C C . ILE A 1 141 ? 1.882 -3.404 23.081 1.00 45.28 141 ILE A C 1
ATOM 1118 O O . ILE A 1 141 ? 0.954 -2.680 23.427 1.00 45.28 141 ILE A O 1
ATOM 1122 N N . GLY A 1 142 ? 2.628 -4.086 23.960 1.00 40.44 142 GLY A N 1
ATOM 1123 C CA . GLY A 1 142 ? 2.500 -3.847 25.400 1.00 40.44 142 GLY A CA 1
ATOM 1124 C C . GLY A 1 142 ? 2.877 -4.977 26.354 1.00 40.44 142 GLY A C 1
ATOM 1125 O O . GLY A 1 142 ? 2.156 -5.175 27.321 1.00 40.44 142 GLY A O 1
ATOM 1126 N N . ILE A 1 143 ? 3.995 -5.685 26.163 1.00 32.66 143 ILE A N 1
ATOM 1127 C CA . ILE A 1 143 ? 4.698 -6.283 27.312 1.00 32.66 143 ILE A CA 1
ATOM 1128 C C . ILE A 1 143 ? 6.194 -5.994 27.144 1.00 32.66 143 ILE A C 1
ATOM 1130 O O . ILE A 1 143 ? 6.817 -6.561 26.241 1.00 32.66 143 ILE A O 1
ATOM 1134 N N . PRO A 1 144 ? 6.804 -5.120 27.968 1.00 35.69 144 PRO A N 1
ATOM 1135 C CA . PRO A 1 1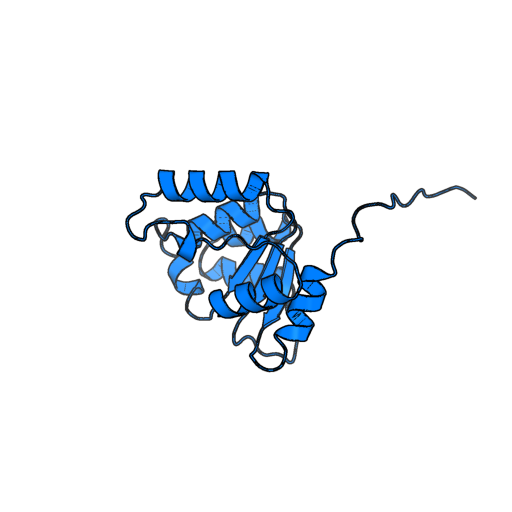44 ? 8.249 -5.118 28.082 1.00 35.69 144 PRO A CA 1
ATOM 1136 C C . PRO A 1 144 ? 8.639 -6.489 28.629 1.00 35.69 144 PRO A C 1
ATOM 1138 O O . PRO A 1 144 ? 8.128 -6.910 29.665 1.00 35.69 144 PRO A O 1
ATOM 1141 N N . ARG A 1 145 ? 9.533 -7.201 27.936 1.00 38.41 145 ARG A N 1
ATOM 1142 C CA . ARG A 1 145 ? 10.255 -8.315 28.551 1.00 38.41 145 ARG A CA 1
ATOM 1143 C C . ARG A 1 145 ? 11.102 -7.716 29.671 1.00 38.41 145 ARG A C 1
ATOM 1145 O O . ARG A 1 145 ? 12.249 -7.341 29.448 1.00 38.41 145 ARG A O 1
ATOM 1152 N N . THR A 1 146 ? 10.521 -7.576 30.857 1.00 41.19 146 THR A N 1
ATOM 1153 C CA . THR A 1 146 ? 11.291 -7.520 32.086 1.00 41.19 146 THR A CA 1
ATOM 1154 C C . THR A 1 146 ? 11.990 -8.864 32.180 1.00 41.19 146 THR A C 1
ATOM 1156 O O . THR A 1 146 ? 11.393 -9.903 32.455 1.00 41.19 146 THR A O 1
ATOM 1159 N N . SER A 1 147 ? 13.274 -8.847 31.834 1.00 44.12 147 SER A N 1
ATOM 1160 C CA . SER A 1 147 ? 14.224 -9.803 32.373 1.00 44.12 147 SER A CA 1
ATOM 1161 C C . SER A 1 147 ? 14.231 -9.569 33.879 1.00 44.12 147 SER A C 1
ATOM 1163 O O . SER A 1 147 ? 14.986 -8.736 34.374 1.00 44.12 147 SER A O 1
ATOM 1165 N N . ASP A 1 148 ? 13.335 -10.250 34.586 1.00 42.31 148 ASP A N 1
ATOM 1166 C CA . ASP A 1 148 ? 13.474 -10.416 36.019 1.00 42.31 148 ASP A CA 1
ATOM 1167 C C . ASP A 1 148 ? 14.462 -11.548 36.270 1.00 42.31 148 ASP A C 1
ATOM 1169 O O . ASP A 1 148 ? 14.339 -12.668 35.771 1.00 42.31 148 ASP A O 1
ATOM 1173 N N . ALA A 1 149 ? 15.493 -11.141 36.999 1.00 42.44 149 ALA A N 1
ATOM 1174 C CA . ALA A 1 149 ? 16.497 -11.922 37.680 1.00 42.44 149 ALA A CA 1
ATOM 1175 C C . ALA A 1 149 ? 16.013 -13.294 38.172 1.00 42.44 149 ALA A C 1
ATOM 1177 O O . ALA A 1 149 ? 14.986 -13.390 38.843 1.00 42.44 149 ALA A O 1
ATOM 1178 N N . LEU A 1 150 ? 16.841 -14.311 37.923 1.00 45.06 150 LEU A N 1
ATOM 1179 C CA . LEU A 1 150 ? 17.497 -15.136 38.945 1.00 45.06 150 LEU A CA 1
ATOM 1180 C C . LEU A 1 150 ? 18.725 -15.822 38.333 1.00 45.06 150 LEU A C 1
ATOM 1182 O O . LEU A 1 150 ? 18.597 -16.369 37.215 1.00 45.06 150 LEU A O 1
#

Secondary structure (DSSP, 8-state):
-HHHHHHHHHHTT-----HHHHS-TT--HHHHHHHHHHHHHH-SSEEEEE-TTTGGGGG-TT-HHHHHHHHHHHS-S-EEEEEET--TTS---HHHHHHHHTTT-HHHHHHGGGS-EEEEEE-TTTHHHHHHHHHHTTS-S---------

Sequence (150 aa):
MARLVAEVLEAMGVTVWLDQHQMSRQANREEVLDGIHKAFQCARSVIILAAPGDWDRFADDDDIHRWEWEMSLRSGKPIWVLQHEACPRTRPHPSDLASRLSSFSDLLANLVPRGNIEVRTITMDNIDNTLEEVAGSKDSIGIPRTSDAL

Organism: NCBI:txid297713

Foldseek 3Di:
DQVVLCVLLVVVVDDDDDCVVQDDPPDAPVRLLVSLVVVLVPDQEEEAEAEPVVLQQLLDPRRSSVSSLLCRLVSQHAYEYEYEPDDQPDQDDLLVVLVSNVVRDPSSSVSSVVHNYGYGYDDPVCSNVVSCVVSVPPPPPDDDPPPDDD